Protein AF-A0A8F2J2E0-F1 (afdb_monomer_lite)

InterPro domains:
  IPR000883 Cytochrome c oxidase subunit I [PF00115] (3-152)
  IPR000883 Cytochrome c oxidase subunit I [PR01165] (8-27)
  IPR000883 Cytochrome c oxidase subunit I [PR01165] (59-80)
  IPR000883 Cytochrome c oxidase subunit I [PR01165] (105-120)
  IPR000883 Cytochrome c oxidase subunit I [PR01165] (129-150)
  IPR000883 Cytochrome c oxidase subunit I [PTHR10422] (4-152)
  IPR023615 Cytochrome c oxidase, subunit I, copper-binding site [PS00077] (61-115)
  IPR023616 Cytochrome c oxidase-like, subunit I domain [PS50855] (1-156)
  IPR036927 Cytochrome c oxidase-like, subunit I superfamily [G3DSA:1.20.210.10] (1-156)
  IPR036927 Cytochrome c oxidase-like, subunit I superfamily [SSF81442] (3-152)

Foldseek 3Di:
DVVLLQVQLVLLVVLLVVLCVVQVVLLVVLVVQVVCVVPVVDCQPPVVVPHNVVSSLVSNLLRVQLVVLSVCSSVLSVLQSVLCVVLVHHFAPSVLLSVLNVLLSVLSSVQSCVVVLPVPDDPVVNVVSVVSVVVNVVSVVVSVVSSVVSNVPRDD

Radius of gyration: 19.76 Å; chains: 1; bounding box: 44×24×61 Å

Organism: NCBI:txid5815

pLDDT: mean 94.7, std 9.92, range [45.41, 98.75]

Secondary structure (DSSP, 8-state):
-HHHHSHHHHHHHHHHHHHHHHHHHHHHHHHHHHHHHHHS---SS-GGGT--HHHHHHHHHHHHHHHHHHHHHHHHHHHHHHHHHHTTSPPTTHHHHHHHHHHHHHHHTT-GGGGGTTS---HHHHHHHHHHHHHTHHHHHHHHHHHHHHHHT---

Sequence (156 aa):
ASMRHTALLVWAVIFTAIMLIVTIPIFTGALVMLLADLEANYRFYDGALGGDAILYQHLFWFFGHPEVYILILPGFGVISQCVSSASGKPVFGGQAMILAMGCISILGTLVWVHHMMTTGLEADTRAYFSAVTIMIAIPTGTKIFNWICTVMASPR

Structure (mmCIF, N/CA/C/O backbone):
data_AF-A0A8F2J2E0-F1
#
_entry.id   AF-A0A8F2J2E0-F1
#
loop_
_atom_site.group_PDB
_atom_site.id
_atom_site.type_symbol
_atom_site.label_atom_id
_atom_site.label_alt_id
_atom_site.label_comp_id
_atom_site.label_asym_id
_atom_site.label_entity_id
_at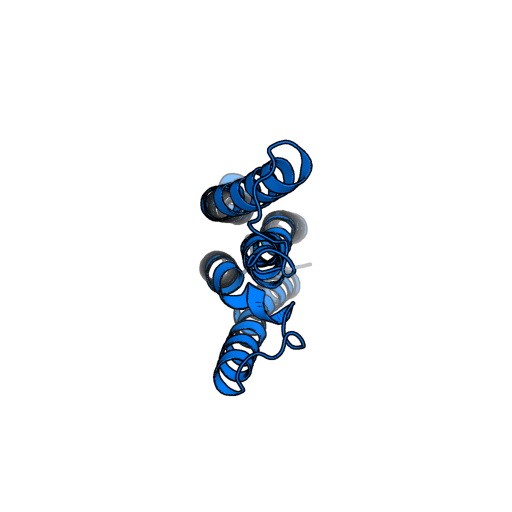om_site.label_seq_id
_atom_site.pdbx_PDB_ins_code
_atom_site.Cartn_x
_atom_site.Cartn_y
_atom_site.Cartn_z
_atom_site.occupancy
_atom_site.B_iso_or_equiv
_atom_site.auth_seq_id
_atom_site.auth_comp_id
_atom_site.auth_asym_id
_atom_site.auth_atom_id
_atom_site.pdbx_PDB_model_num
ATOM 1 N N . ALA A 1 1 ? -22.205 9.756 21.124 1.00 45.41 1 ALA A N 1
ATOM 2 C CA . ALA A 1 1 ? -21.834 8.323 21.152 1.00 45.41 1 ALA A CA 1
ATOM 3 C C . ALA A 1 1 ? -21.328 7.824 19.789 1.00 45.41 1 ALA A C 1
ATOM 5 O O . ALA A 1 1 ? -20.187 7.393 19.731 1.00 45.41 1 ALA A O 1
ATOM 6 N N . SER A 1 2 ? -22.093 7.971 18.694 1.00 49.78 2 SER A N 1
ATOM 7 C CA . SER A 1 2 ? -21.747 7.490 17.331 1.00 49.78 2 SER A CA 1
ATOM 8 C C . SER A 1 2 ? -20.325 7.842 16.832 1.00 49.78 2 SER A C 1
ATOM 10 O O . SER A 1 2 ? -19.592 6.965 16.382 1.00 49.78 2 SER A O 1
ATOM 12 N N . MET A 1 3 ? -19.873 9.086 17.024 1.00 49.59 3 MET A N 1
ATOM 13 C CA . MET A 1 3 ? -18.589 9.579 16.491 1.00 49.59 3 MET A CA 1
ATOM 14 C C . MET A 1 3 ? -17.333 8.879 17.059 1.00 49.59 3 MET A C 1
ATOM 16 O O . MET A 1 3 ? -16.286 8.878 16.420 1.00 49.59 3 MET A O 1
ATOM 20 N N . ARG A 1 4 ? -17.415 8.261 18.251 1.00 53.88 4 ARG A N 1
ATOM 21 C CA . ARG A 1 4 ?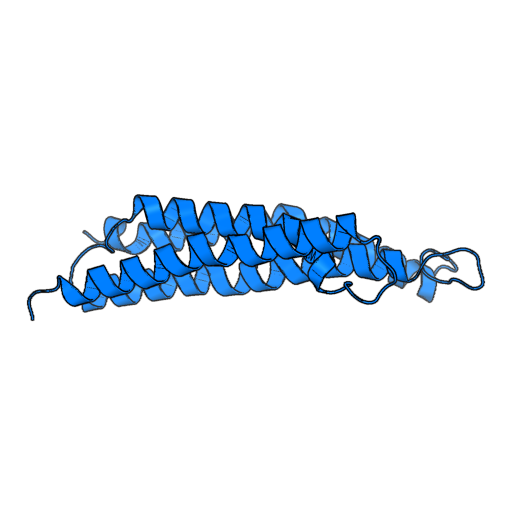 -16.282 7.519 18.843 1.00 53.88 4 ARG A CA 1
ATOM 22 C C . ARG A 1 4 ? -16.089 6.132 18.219 1.00 53.88 4 ARG A C 1
ATOM 24 O O . ARG A 1 4 ? -14.983 5.609 18.271 1.00 53.88 4 ARG A O 1
ATOM 31 N N . HIS A 1 5 ? -17.136 5.553 17.627 1.00 54.78 5 HIS A N 1
ATOM 32 C CA . HIS A 1 5 ? -17.086 4.218 17.022 1.00 54.78 5 HIS A CA 1
ATOM 33 C C . HIS A 1 5 ? -16.576 4.246 15.574 1.00 54.78 5 HIS A C 1
ATOM 35 O O . HIS A 1 5 ? -15.954 3.289 15.123 1.00 54.78 5 HIS A O 1
ATOM 41 N N . THR A 1 6 ? -16.787 5.351 14.855 1.00 66.00 6 THR A N 1
ATOM 42 C CA . THR A 1 6 ? -16.418 5.497 13.435 1.00 66.00 6 THR A CA 1
ATOM 43 C C . THR A 1 6 ? -15.016 6.068 13.207 1.00 66.00 6 THR A C 1
ATOM 45 O O . THR A 1 6 ? -14.535 6.072 12.075 1.00 66.00 6 THR A O 1
ATOM 48 N N . ALA A 1 7 ? -14.320 6.504 14.263 1.00 86.25 7 ALA A N 1
ATOM 49 C CA . ALA A 1 7 ? -13.017 7.161 14.147 1.00 86.25 7 ALA A CA 1
ATOM 50 C C . ALA A 1 7 ? -11.966 6.301 13.417 1.00 86.25 7 ALA A C 1
ATOM 52 O O . ALA A 1 7 ? -11.226 6.813 12.581 1.00 86.25 7 ALA A O 1
ATOM 53 N N . LEU A 1 8 ? -11.916 4.989 13.679 1.00 95.38 8 LEU A N 1
ATOM 54 C CA . LEU A 1 8 ? -10.923 4.104 13.055 1.00 95.38 8 LEU A CA 1
ATOM 55 C C . LEU A 1 8 ? -11.180 3.868 11.562 1.00 95.38 8 LEU A C 1
ATOM 57 O O . LEU A 1 8 ? -10.220 3.742 10.807 1.00 95.38 8 LEU A O 1
ATOM 61 N N . LEU A 1 9 ? -12.445 3.849 11.129 1.00 96.31 9 LEU A N 1
ATOM 62 C CA . LEU A 1 9 ? -12.782 3.753 9.709 1.00 96.31 9 LEU A CA 1
ATOM 63 C C . LEU A 1 9 ? -12.380 5.029 8.963 1.00 96.31 9 LEU A C 1
ATOM 65 O O . LEU A 1 9 ? -11.787 4.945 7.894 1.00 96.31 9 LEU A O 1
ATOM 69 N N . VAL A 1 10 ? -12.631 6.203 9.550 1.00 97.06 10 VAL A N 1
ATOM 70 C CA . VAL A 1 10 ? -12.215 7.482 8.955 1.00 97.06 10 VAL A CA 1
ATOM 71 C C . VAL A 1 10 ? -10.696 7.531 8.780 1.00 97.06 10 VAL A C 1
ATOM 73 O O . VAL A 1 10 ? -10.221 7.850 7.695 1.00 97.06 10 VAL A O 1
ATOM 76 N N . TRP A 1 11 ? -9.924 7.140 9.799 1.00 97.56 11 TRP A N 1
ATOM 77 C CA . TRP A 1 11 ? -8.463 7.065 9.682 1.00 97.56 11 TRP A CA 1
ATOM 78 C C . TRP A 1 11 ? -7.996 6.062 8.627 1.00 97.56 11 TRP A C 1
ATOM 80 O O . TRP A 1 11 ? -7.086 6.373 7.863 1.00 97.56 11 TRP A O 1
ATOM 90 N N . ALA A 1 12 ? -8.628 4.889 8.540 1.00 98.12 12 ALA A N 1
ATOM 91 C CA . ALA A 1 12 ? -8.329 3.922 7.488 1.00 98.12 12 ALA A CA 1
ATOM 92 C C . ALA A 1 12 ? -8.530 4.518 6.084 1.00 98.12 12 ALA A C 1
ATOM 94 O O . ALA A 1 12 ? -7.665 4.361 5.222 1.00 98.12 12 ALA A O 1
ATOM 95 N N . VAL A 1 13 ? -9.628 5.250 5.868 1.00 98.25 13 VAL A N 1
ATOM 96 C CA . VAL A 1 13 ? -9.908 5.933 4.594 1.00 98.25 13 VAL A CA 1
ATOM 97 C C . VAL A 1 13 ? -8.896 7.049 4.320 1.00 98.25 13 VAL A C 1
ATOM 99 O O . VAL A 1 13 ? -8.416 7.150 3.195 1.00 98.25 13 VAL A O 1
ATOM 102 N N . ILE A 1 14 ? -8.512 7.843 5.327 1.00 98.31 14 ILE A N 1
ATOM 103 C CA . ILE A 1 14 ? -7.482 8.889 5.181 1.00 98.31 14 ILE A CA 1
ATOM 104 C C . ILE A 1 14 ? -6.158 8.2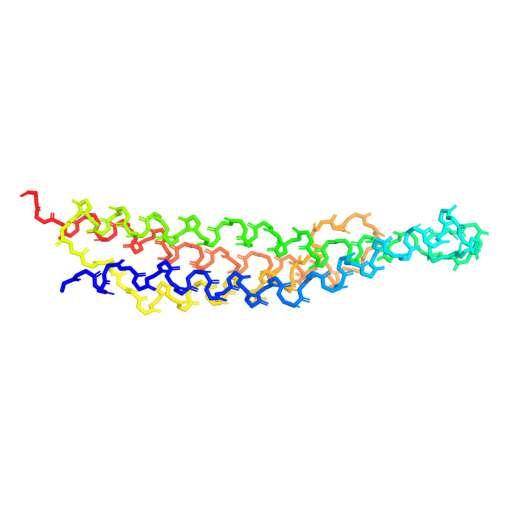81 4.709 1.00 98.31 14 ILE A C 1
ATOM 106 O O . ILE A 1 14 ? -5.576 8.757 3.736 1.00 98.31 14 ILE A O 1
ATOM 110 N N . PHE A 1 15 ? -5.694 7.209 5.354 1.00 98.50 15 PHE A N 1
ATOM 111 C CA . PHE A 1 15 ? -4.458 6.539 4.953 1.00 98.50 15 PHE A CA 1
ATOM 112 C C . PHE A 1 15 ? -4.551 5.941 3.547 1.00 98.50 15 PHE A C 1
ATOM 114 O O . PHE A 1 15 ? -3.634 6.109 2.749 1.00 98.50 15 PHE A O 1
ATOM 121 N N . THR A 1 16 ? -5.689 5.330 3.215 1.00 98.62 16 THR A N 1
ATOM 122 C CA . THR A 1 16 ? -5.966 4.806 1.870 1.00 98.62 16 THR A CA 1
ATOM 123 C C . THR A 1 16 ? -5.870 5.909 0.812 1.00 98.62 16 THR A C 1
ATOM 125 O O . THR A 1 16 ? -5.207 5.733 -0.207 1.00 98.62 16 THR A O 1
ATOM 128 N N . ALA A 1 17 ? -6.474 7.074 1.068 1.00 98.62 17 ALA A N 1
ATOM 129 C CA . ALA A 1 17 ? -6.430 8.218 0.160 1.00 98.62 17 ALA A CA 1
ATOM 130 C C . ALA A 1 17 ? -5.003 8.754 -0.030 1.00 98.62 17 ALA A C 1
ATOM 132 O O . ALA A 1 17 ? -4.604 9.043 -1.157 1.00 98.62 17 ALA A O 1
ATOM 133 N N . ILE A 1 18 ? -4.215 8.839 1.048 1.00 98.50 18 ILE A N 1
ATOM 134 C CA . ILE A 1 18 ? -2.805 9.246 0.975 1.00 98.50 18 ILE A CA 1
ATOM 135 C C . ILE A 1 18 ? -2.009 8.269 0.104 1.00 98.50 18 ILE A C 1
ATOM 137 O O . ILE A 1 18 ? -1.278 8.706 -0.782 1.00 98.50 18 ILE A O 1
ATOM 141 N N . MET A 1 19 ? -2.171 6.959 0.316 1.00 98.50 19 MET A N 1
ATOM 142 C CA . MET A 1 19 ? -1.480 5.947 -0.487 1.00 98.50 19 MET A CA 1
ATOM 143 C C . MET A 1 19 ? -1.852 6.054 -1.968 1.00 98.50 19 MET A C 1
ATOM 145 O O . MET A 1 19 ? -0.955 6.075 -2.802 1.00 98.50 19 MET A O 1
ATOM 149 N N . LEU A 1 20 ? -3.142 6.204 -2.293 1.00 98.44 20 LEU A N 1
ATOM 150 C CA . LEU A 1 20 ? -3.615 6.375 -3.672 1.00 98.44 20 LEU A CA 1
ATOM 151 C C . LEU A 1 20 ? -2.974 7.586 -4.362 1.00 98.44 20 LEU A C 1
ATOM 153 O O . LEU A 1 20 ? -2.509 7.464 -5.493 1.00 98.44 20 LEU A O 1
ATOM 157 N N . ILE A 1 21 ? -2.919 8.739 -3.683 1.00 98.38 21 ILE A N 1
ATOM 158 C CA . ILE A 1 21 ? -2.299 9.962 -4.223 1.00 98.38 21 ILE A CA 1
ATOM 159 C C . ILE A 1 21 ? -0.820 9.731 -4.545 1.00 98.38 21 ILE A C 1
ATOM 161 O O . ILE A 1 21 ? -0.329 10.224 -5.558 1.00 98.38 21 ILE A O 1
ATOM 165 N N . VAL A 1 22 ? -0.112 8.980 -3.699 1.00 97.38 22 VAL A N 1
ATOM 166 C CA . VAL A 1 22 ? 1.317 8.702 -3.884 1.00 97.38 22 VAL A CA 1
ATOM 167 C C . VAL A 1 22 ? 1.563 7.688 -5.006 1.00 97.38 22 VAL A C 1
ATOM 169 O O . VAL A 1 22 ? 2.522 7.841 -5.759 1.00 97.38 22 VAL A O 1
ATOM 172 N N . THR A 1 23 ? 0.728 6.656 -5.142 1.00 98.00 23 THR A N 1
ATOM 173 C CA . THR A 1 23 ? 1.069 5.481 -5.962 1.00 98.00 23 THR A CA 1
ATOM 174 C C . THR A 1 23 ? 0.410 5.457 -7.339 1.00 98.00 23 THR A C 1
ATOM 176 O O . THR A 1 23 ? 1.028 4.971 -8.289 1.00 98.00 23 THR A O 1
ATOM 179 N N . ILE A 1 24 ? -0.791 6.027 -7.504 1.00 98.06 24 ILE A N 1
ATOM 180 C CA . ILE A 1 24 ? -1.475 6.077 -8.810 1.00 98.06 24 ILE A CA 1
ATOM 181 C C . ILE A 1 24 ? -0.669 6.817 -9.887 1.00 98.06 24 ILE A C 1
ATOM 183 O O . ILE 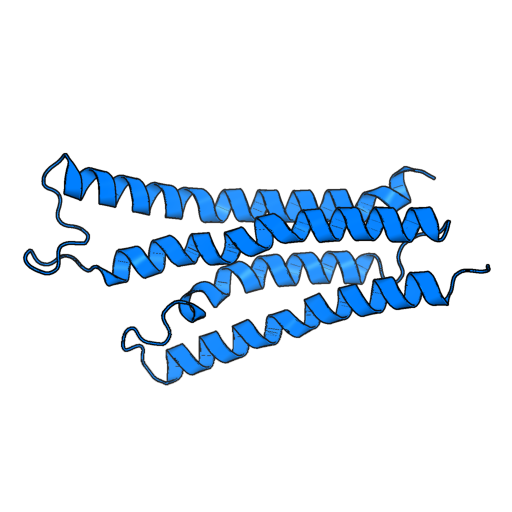A 1 24 ? -0.632 6.316 -11.014 1.00 98.06 24 ILE A O 1
ATOM 187 N N . PRO A 1 25 ? -0.007 7.962 -9.618 1.00 98.44 25 PRO A N 1
ATOM 188 C CA . PRO A 1 25 ? 0.771 8.647 -10.650 1.00 98.44 25 PRO A CA 1
ATOM 189 C C . PRO A 1 25 ? 1.891 7.774 -11.228 1.00 98.44 25 PRO A C 1
ATOM 191 O O . PRO A 1 25 ? 2.135 7.799 -12.432 1.00 98.44 25 PRO A O 1
ATOM 194 N N . ILE A 1 26 ? 2.528 6.955 -10.386 1.00 98.44 26 ILE A N 1
ATOM 195 C CA . ILE A 1 26 ? 3.619 6.059 -10.788 1.00 98.44 26 ILE A CA 1
ATOM 196 C C . ILE A 1 26 ? 3.080 4.924 -11.659 1.00 9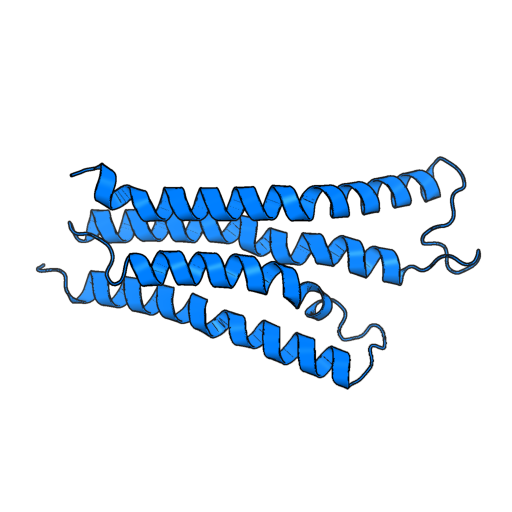8.44 26 ILE A C 1
ATOM 198 O O . ILE A 1 26 ? 3.629 4.663 -12.730 1.00 98.44 26 ILE A O 1
ATOM 202 N N . PHE A 1 27 ? 1.961 4.311 -11.261 1.00 98.38 27 PHE A N 1
ATOM 203 C CA . PHE A 1 27 ? 1.295 3.297 -12.081 1.00 98.38 27 PHE A CA 1
ATOM 204 C C . PHE A 1 27 ? 0.829 3.855 -13.425 1.00 98.38 27 PHE A C 1
ATOM 206 O O . PHE A 1 27 ? 1.050 3.249 -14.470 1.00 98.38 27 PHE A O 1
ATOM 213 N N . THR A 1 28 ? 0.237 5.049 -13.406 1.00 98.69 28 THR A N 1
ATOM 214 C CA . THR A 1 28 ? -0.209 5.743 -14.618 1.00 98.69 28 THR A CA 1
ATOM 215 C C . THR A 1 28 ? 0.970 5.988 -15.556 1.00 98.69 28 THR A C 1
ATOM 217 O O . THR A 1 28 ? 0.868 5.703 -16.744 1.00 98.69 28 THR A O 1
ATOM 220 N N . GLY A 1 29 ? 2.114 6.436 -15.029 1.00 98.62 29 GLY A N 1
ATOM 221 C CA . GLY A 1 29 ? 3.346 6.582 -15.804 1.00 98.62 29 GLY A CA 1
ATOM 222 C C . GLY A 1 29 ? 3.818 5.265 -16.425 1.00 98.62 29 GLY A C 1
ATOM 223 O O . GLY A 1 29 ? 4.151 5.244 -17.608 1.00 98.62 29 GLY A O 1
ATOM 224 N N . ALA A 1 30 ? 3.784 4.163 -15.668 1.00 98.50 30 ALA A N 1
ATOM 225 C CA . ALA A 1 30 ? 4.131 2.830 -16.169 1.00 98.50 30 ALA A CA 1
ATOM 226 C C . ALA A 1 30 ? 3.247 2.401 -17.351 1.00 98.50 30 ALA A C 1
ATOM 228 O O . ALA A 1 30 ? 3.743 1.906 -18.362 1.00 98.50 30 ALA A O 1
ATOM 229 N N . LEU A 1 31 ? 1.934 2.627 -17.247 1.00 98.44 31 LEU A N 1
ATOM 230 C CA . LEU A 1 31 ? 0.984 2.303 -18.312 1.00 98.44 31 LEU A CA 1
ATOM 231 C C . LEU A 1 31 ? 1.133 3.216 -19.531 1.00 98.44 31 LEU A C 1
ATOM 233 O O . LEU A 1 31 ? 1.043 2.735 -20.654 1.00 98.44 31 LEU A O 1
ATOM 237 N N . VAL A 1 32 ? 1.382 4.513 -19.331 1.00 98.62 32 VAL A N 1
ATOM 238 C CA . VAL A 1 32 ? 1.617 5.456 -20.434 1.00 98.62 32 VAL A CA 1
ATOM 239 C C . VAL A 1 32 ? 2.895 5.101 -21.190 1.00 98.62 32 VAL A C 1
ATOM 241 O O . VAL A 1 32 ? 2.879 5.103 -22.416 1.00 98.62 32 VAL A O 1
ATOM 244 N N . MET A 1 33 ? 3.978 4.750 -20.491 1.00 98.62 33 MET A N 1
ATOM 245 C CA . MET A 1 33 ? 5.211 4.272 -21.129 1.00 98.62 33 MET A CA 1
ATOM 246 C C . MET A 1 33 ? 4.979 2.970 -21.901 1.00 98.62 33 MET A C 1
ATOM 248 O O . MET A 1 33 ? 5.423 2.856 -23.037 1.00 98.62 33 MET A O 1
ATOM 252 N N . LEU A 1 34 ? 4.219 2.026 -21.335 1.00 98.31 34 LEU A N 1
ATOM 253 C CA . LEU A 1 34 ? 3.873 0.782 -22.027 1.00 98.31 34 LEU A CA 1
ATOM 254 C C . LEU A 1 34 ? 3.044 1.056 -23.288 1.00 98.31 34 LEU A C 1
ATOM 256 O O . LEU A 1 34 ? 3.318 0.499 -24.345 1.00 98.31 34 LEU A O 1
ATOM 260 N N . LEU A 1 35 ? 2.049 1.938 -23.194 1.00 98.56 35 LEU A N 1
ATOM 261 C CA . LEU A 1 35 ? 1.235 2.341 -24.337 1.00 98.56 35 LEU A CA 1
ATOM 262 C C . LEU A 1 35 ? 2.077 3.054 -25.404 1.00 98.56 35 LEU A C 1
ATOM 264 O O . LEU A 1 35 ? 1.860 2.845 -26.592 1.00 98.56 35 LEU A O 1
ATOM 268 N N . ALA A 1 36 ? 3.050 3.868 -24.996 1.00 98.38 36 ALA A N 1
ATOM 269 C CA . ALA A 1 36 ? 3.964 4.543 -25.909 1.00 98.38 36 ALA A CA 1
ATOM 270 C C . ALA A 1 36 ? 4.878 3.552 -26.655 1.00 98.38 36 ALA A C 1
ATOM 272 O O . ALA A 1 36 ? 5.137 3.743 -27.847 1.00 98.38 36 ALA A O 1
ATOM 273 N N . ASP A 1 37 ? 5.327 2.487 -25.986 1.00 98.06 37 ASP A N 1
ATOM 274 C CA . ASP A 1 37 ? 6.078 1.397 -26.617 1.00 98.06 37 ASP A CA 1
ATOM 275 C C . ASP A 1 37 ? 5.219 0.632 -27.638 1.00 98.06 37 ASP A C 1
ATOM 277 O O . ASP A 1 37 ? 5.702 0.287 -28.717 1.00 98.06 37 ASP A O 1
ATOM 281 N N . LEU A 1 38 ? 3.935 0.413 -27.329 1.00 97.19 38 LEU A N 1
ATOM 282 C CA . LEU A 1 38 ? 2.995 -0.301 -28.201 1.00 97.19 38 LEU A CA 1
ATOM 283 C C . LEU A 1 38 ? 2.550 0.524 -29.420 1.00 97.19 38 LEU A C 1
ATOM 285 O O . LEU A 1 38 ? 2.507 -0.002 -30.528 1.00 97.19 38 LEU A O 1
ATOM 289 N N . GLU A 1 39 ? 2.232 1.807 -29.229 1.00 97.94 39 GLU A N 1
ATOM 290 C CA . GLU A 1 39 ? 1.490 2.606 -30.221 1.00 97.94 39 GLU A CA 1
ATOM 291 C C . GLU A 1 39 ? 2.285 3.788 -30.800 1.00 97.94 39 GLU A C 1
ATOM 293 O O . GLU A 1 39 ? 1.889 4.369 -31.810 1.00 97.94 39 GLU A O 1
ATOM 298 N N . ALA A 1 40 ? 3.407 4.177 -30.184 1.00 97.38 40 ALA A N 1
ATOM 299 C CA . ALA A 1 40 ? 4.142 5.394 -30.548 1.00 97.38 40 ALA A CA 1
ATOM 300 C C . ALA A 1 40 ? 5.645 5.172 -30.803 1.00 97.38 40 ALA A C 1
ATOM 302 O O . ALA A 1 40 ? 6.407 6.136 -30.860 1.00 97.38 40 ALA A O 1
ATOM 303 N N . ASN A 1 41 ? 6.073 3.921 -31.016 1.00 95.50 41 ASN A N 1
ATOM 304 C CA . ASN A 1 41 ? 7.461 3.533 -31.314 1.00 95.50 41 ASN A CA 1
ATOM 305 C C . ASN A 1 41 ? 8.501 3.933 -30.245 1.00 95.50 41 ASN A C 1
ATOM 307 O O . ASN A 1 41 ? 9.701 3.936 -30.546 1.00 95.50 41 ASN A O 1
ATOM 311 N N . TYR A 1 42 ? 8.071 4.228 -29.013 1.00 97.38 42 TYR A N 1
ATOM 312 C CA . TYR A 1 42 ? 8.983 4.333 -27.870 1.00 97.38 42 TYR A CA 1
ATOM 313 C C . TYR A 1 42 ? 9.556 2.953 -27.516 1.00 97.38 42 TYR A C 1
ATOM 315 O O . TYR A 1 42 ? 9.129 1.941 -28.072 1.00 97.38 42 TYR A O 1
ATOM 323 N N . ARG A 1 43 ? 10.598 2.926 -26.673 1.00 96.50 43 ARG A N 1
ATOM 324 C CA . ARG A 1 43 ? 11.379 1.720 -26.337 1.00 96.50 43 ARG A CA 1
ATOM 325 C C . ARG A 1 43 ? 11.784 1.687 -24.860 1.00 96.50 43 ARG A C 1
ATOM 327 O O . ARG A 1 43 ? 12.929 1.385 -24.540 1.00 96.50 43 ARG A O 1
ATOM 334 N N . PHE A 1 44 ? 10.884 2.056 -23.953 1.00 98.19 44 PHE A N 1
ATOM 335 C CA . PHE A 1 44 ? 11.164 2.064 -22.514 1.00 98.19 44 PHE A CA 1
ATOM 336 C C . PHE A 1 44 ? 11.473 0.664 -21.969 1.00 98.19 44 PHE A C 1
ATOM 338 O O . PHE A 1 44 ? 12.371 0.520 -21.138 1.00 98.19 44 PHE A O 1
ATOM 345 N N . TYR A 1 45 ? 10.760 -0.363 -22.438 1.00 98.06 45 TYR A N 1
ATOM 346 C CA . TYR A 1 45 ? 10.808 -1.720 -21.877 1.00 98.06 45 TYR A CA 1
ATOM 347 C C . TYR A 1 45 ? 11.374 -2.779 -22.835 1.00 98.06 45 TYR A C 1
ATOM 349 O O . TYR A 1 45 ? 11.574 -3.927 -22.436 1.00 98.06 45 TYR A O 1
ATOM 357 N N . ASP A 1 46 ? 11.654 -2.414 -24.089 1.00 96.44 46 ASP A N 1
ATOM 358 C CA . ASP A 1 46 ? 12.195 -3.324 -25.103 1.00 96.44 46 ASP A CA 1
ATOM 359 C C . ASP A 1 46 ? 13.717 -3.492 -24.966 1.00 96.44 46 ASP A C 1
ATOM 361 O O . ASP A 1 46 ? 14.505 -2.677 -25.454 1.00 96.44 46 ASP A O 1
ATOM 365 N N . GLY A 1 47 ? 14.133 -4.593 -24.338 1.00 94.25 47 GLY A N 1
ATOM 366 C CA . GLY A 1 47 ? 15.546 -4.924 -24.142 1.00 94.25 47 GLY A CA 1
ATOM 367 C C . GLY A 1 47 ? 16.347 -5.109 -25.435 1.00 94.25 47 GLY A C 1
ATOM 368 O O . GLY A 1 47 ? 17.553 -4.868 -25.434 1.00 94.25 47 GLY A O 1
ATOM 369 N N . ALA A 1 48 ? 15.712 -5.479 -26.555 1.00 95.44 48 ALA A N 1
ATOM 370 C CA . ALA A 1 48 ? 16.410 -5.600 -27.838 1.00 95.44 48 ALA A CA 1
ATOM 371 C C . ALA A 1 48 ? 16.797 -4.230 -28.418 1.00 95.44 48 ALA A C 1
ATOM 373 O O . ALA A 1 48 ? 17.703 -4.141 -29.247 1.00 95.44 48 ALA A O 1
ATOM 374 N N . LEU A 1 49 ? 16.124 -3.168 -27.968 1.00 94.31 49 LEU A N 1
ATOM 375 C CA . LEU A 1 49 ? 16.311 -1.792 -28.424 1.00 94.31 49 LEU A CA 1
ATOM 376 C C . LEU A 1 49 ? 16.825 -0.864 -27.310 1.00 94.31 49 LEU A C 1
ATOM 378 O O . LEU A 1 49 ? 16.752 0.356 -27.440 1.00 94.31 49 LEU A O 1
ATOM 382 N N . GLY A 1 50 ? 17.402 -1.441 -26.249 1.00 93.88 50 GLY A N 1
ATOM 383 C CA . GLY A 1 50 ? 18.079 -0.714 -25.170 1.00 93.88 50 GLY A CA 1
ATOM 384 C C . GLY A 1 50 ? 17.186 -0.270 -24.006 1.00 93.88 50 GLY A C 1
ATOM 385 O O . GLY A 1 50 ? 17.679 0.422 -23.117 1.00 93.88 50 GLY A O 1
ATOM 386 N N . GLY A 1 51 ? 15.908 -0.655 -23.998 1.00 97.50 51 GLY A N 1
ATOM 387 C CA . GLY A 1 51 ? 15.007 -0.499 -22.855 1.00 97.50 51 GLY A CA 1
ATOM 388 C C . GLY A 1 51 ? 15.255 -1.536 -21.754 1.00 97.50 51 GLY A C 1
ATOM 389 O O . GLY A 1 51 ? 16.083 -2.436 -21.896 1.00 97.50 51 GLY A O 1
ATOM 390 N N . ASP A 1 52 ? 14.512 -1.435 -20.651 1.00 97.75 52 ASP A N 1
ATOM 391 C CA . ASP A 1 52 ? 14.627 -2.357 -19.515 1.00 97.75 52 ASP A CA 1
ATOM 392 C C . ASP A 1 52 ? 13.256 -2.880 -19.070 1.00 97.75 52 ASP A C 1
ATOM 394 O O . ASP A 1 52 ? 12.442 -2.160 -18.494 1.00 97.75 52 ASP A O 1
ATOM 398 N N . ALA A 1 53 ? 13.000 -4.171 -19.280 1.00 96.38 53 ALA A N 1
ATOM 399 C CA . ALA A 1 53 ? 11.768 -4.811 -18.824 1.00 96.38 53 ALA A CA 1
ATOM 400 C C . ALA A 1 53 ? 11.639 -4.848 -17.283 1.00 96.38 53 ALA A C 1
ATOM 402 O O . ALA A 1 53 ? 10.524 -4.921 -16.757 1.00 96.38 53 ALA A O 1
ATOM 403 N N . ILE A 1 54 ? 12.750 -4.777 -16.538 1.00 98.00 54 ILE A N 1
ATOM 404 C CA . ILE A 1 54 ? 12.754 -4.723 -15.069 1.00 98.00 54 ILE A CA 1
ATOM 405 C C . ILE A 1 54 ? 12.297 -3.348 -14.563 1.00 98.00 54 ILE A C 1
ATOM 407 O O . ILE A 1 54 ? 11.684 -3.268 -13.494 1.00 98.00 54 ILE A O 1
ATOM 411 N N . LEU A 1 55 ? 12.464 -2.279 -15.352 1.00 98.19 55 LEU A N 1
ATOM 412 C CA . LEU A 1 55 ? 11.896 -0.964 -15.042 1.00 98.19 55 LEU A CA 1
ATOM 413 C C . LEU A 1 55 ? 10.370 -1.035 -14.903 1.00 98.19 55 LEU A C 1
ATOM 415 O O . LEU A 1 55 ? 9.822 -0.497 -13.938 1.00 98.19 55 LEU A O 1
ATOM 419 N N . TYR A 1 56 ? 9.679 -1.738 -15.812 1.00 98.31 56 TYR A N 1
ATOM 420 C CA . TYR A 1 56 ? 8.231 -1.936 -15.693 1.00 98.31 56 TYR A CA 1
ATOM 421 C C . TYR A 1 56 ? 7.878 -2.654 -14.390 1.00 98.31 56 TYR A C 1
ATOM 423 O O . TYR A 1 56 ? 6.959 -2.231 -13.694 1.00 98.31 56 TYR A O 1
ATOM 431 N N . GLN A 1 57 ? 8.635 -3.690 -14.012 1.00 98.31 57 GLN A N 1
ATOM 432 C CA . GLN A 1 57 ? 8.399 -4.406 -12.756 1.00 98.31 57 GLN A CA 1
ATOM 433 C C . GLN A 1 57 ? 8.552 -3.493 -11.537 1.00 98.31 57 GLN A C 1
ATOM 435 O O . GLN A 1 57 ? 7.697 -3.524 -10.655 1.00 98.31 57 GLN A O 1
ATOM 440 N N . HIS A 1 58 ? 9.586 -2.648 -11.488 1.00 98.50 58 HIS A N 1
ATOM 441 C CA . HIS A 1 58 ? 9.745 -1.702 -10.385 1.00 98.50 58 HIS A CA 1
ATOM 442 C C . HIS A 1 58 ? 8.565 -0.733 -10.292 1.00 98.50 58 HIS A C 1
ATOM 444 O O . HIS A 1 58 ? 8.028 -0.554 -9.202 1.00 98.50 58 HIS A O 1
ATOM 450 N N . LEU A 1 59 ? 8.140 -0.138 -11.409 1.00 98.62 59 LEU A N 1
ATOM 451 C CA . LEU A 1 59 ? 7.045 0.836 -11.424 1.00 98.62 59 LEU A CA 1
ATOM 452 C C . LEU A 1 59 ? 5.691 0.189 -11.117 1.00 98.62 59 LEU A C 1
ATOM 454 O O . LEU A 1 59 ? 4.911 0.727 -10.330 1.00 98.62 59 LEU A O 1
ATOM 458 N N . PHE A 1 60 ? 5.428 -0.978 -11.708 1.00 98.69 60 PHE A N 1
ATOM 459 C CA . PHE A 1 60 ? 4.215 -1.745 -11.470 1.00 98.69 60 PHE A CA 1
ATOM 460 C C . PHE A 1 60 ? 4.125 -2.148 -10.004 1.00 98.69 60 PHE A C 1
ATOM 462 O O . PHE A 1 60 ? 3.127 -1.850 -9.359 1.00 98.69 60 PHE A O 1
ATOM 469 N N . TRP A 1 61 ? 5.169 -2.764 -9.442 1.00 98.75 61 TRP A N 1
ATOM 470 C CA . TRP A 1 61 ? 5.125 -3.230 -8.058 1.00 98.75 61 TRP A CA 1
ATOM 471 C C . TRP A 1 61 ? 5.172 -2.094 -7.042 1.00 98.75 61 TRP A C 1
ATOM 473 O O . TRP A 1 61 ? 4.557 -2.233 -5.982 1.00 98.75 61 TRP A O 1
ATOM 483 N N . PHE A 1 62 ? 5.813 -0.961 -7.359 1.00 98.50 62 PHE A N 1
ATOM 484 C CA . PHE A 1 62 ? 5.744 0.238 -6.517 1.00 98.50 62 PHE A CA 1
ATOM 485 C C . PHE A 1 62 ? 4.295 0.681 -6.291 1.00 98.50 62 PHE A C 1
ATOM 487 O O . PHE A 1 62 ? 3.972 1.188 -5.223 1.00 98.50 62 PHE A O 1
ATOM 494 N N . PHE A 1 63 ? 3.402 0.446 -7.254 1.00 98.56 63 PHE A N 1
ATOM 495 C CA . PHE A 1 63 ? 1.962 0.572 -7.049 1.00 98.56 63 PHE A CA 1
ATOM 496 C C . PHE A 1 63 ? 1.320 -0.699 -6.483 1.00 98.56 63 PHE A C 1
ATOM 498 O O . PHE A 1 63 ? 0.592 -0.624 -5.497 1.00 98.56 63 PHE A O 1
ATOM 505 N N . GLY A 1 64 ? 1.591 -1.859 -7.080 1.00 98.38 64 GLY A N 1
ATOM 506 C CA . GLY A 1 64 ? 0.870 -3.101 -6.812 1.00 98.38 64 GLY A CA 1
ATOM 507 C C . GLY A 1 64 ? 1.011 -3.587 -5.372 1.00 98.38 64 GLY A C 1
ATOM 508 O O . GLY A 1 64 ? 0.075 -4.158 -4.818 1.00 98.38 64 GLY A O 1
ATOM 509 N N . HIS A 1 65 ? 2.145 -3.326 -4.713 1.00 98.50 65 HIS A N 1
ATOM 510 C CA . HIS A 1 65 ? 2.261 -3.664 -3.299 1.00 98.50 65 HIS A CA 1
ATOM 511 C C . HIS A 1 65 ? 1.478 -2.700 -2.383 1.00 98.50 65 HIS A C 1
ATOM 513 O O . HIS A 1 65 ? 0.689 -3.160 -1.559 1.00 98.50 65 HIS A O 1
ATOM 519 N N . PRO A 1 66 ? 1.582 -1.369 -2.521 1.00 98.62 66 PRO A N 1
ATOM 520 C CA . PRO A 1 66 ? 0.638 -0.465 -1.869 1.00 98.62 66 PRO A CA 1
ATOM 521 C C . PRO A 1 66 ? -0.841 -0.733 -2.172 1.00 98.62 66 PRO A C 1
ATOM 523 O O . PRO A 1 66 ? -1.665 -0.535 -1.282 1.00 98.62 66 PRO A O 1
ATOM 526 N N . GLU A 1 67 ? -1.195 -1.195 -3.375 1.00 98.44 67 GLU A N 1
ATOM 527 C CA . GLU A 1 67 ? -2.579 -1.515 -3.753 1.00 98.44 67 GLU A CA 1
ATOM 528 C C . GLU A 1 67 ? -3.200 -2.551 -2.811 1.00 98.44 67 GLU A C 1
ATOM 530 O O . GLU A 1 67 ? -4.312 -2.350 -2.318 1.00 98.44 67 GLU A O 1
ATOM 535 N N . VAL A 1 68 ? -2.472 -3.615 -2.456 1.00 98.50 68 VAL A N 1
ATOM 536 C CA . VAL A 1 68 ? -3.012 -4.609 -1.515 1.00 98.50 68 VAL A CA 1
ATOM 537 C C . VAL A 1 68 ? -3.280 -4.011 -0.128 1.00 98.50 68 VAL A C 1
ATOM 539 O O . VAL A 1 68 ? -4.206 -4.443 0.563 1.00 98.50 68 VAL A O 1
ATOM 542 N N . TYR A 1 69 ? -2.546 -2.965 0.270 1.00 98.50 69 TYR A N 1
ATOM 543 C CA . TYR A 1 69 ? -2.822 -2.234 1.509 1.00 98.50 69 TYR A CA 1
ATOM 544 C C . TYR A 1 69 ? -3.962 -1.224 1.382 1.00 98.50 69 TYR A C 1
ATOM 546 O O . TYR A 1 69 ? -4.762 -1.098 2.309 1.00 98.50 69 TYR A O 1
ATOM 554 N N . ILE A 1 70 ? -4.082 -0.557 0.235 1.00 98.44 70 ILE A N 1
ATOM 555 C CA . ILE A 1 70 ? -5.234 0.284 -0.119 1.00 98.44 70 ILE A CA 1
ATOM 556 C C . ILE A 1 70 ? -6.532 -0.527 -0.006 1.00 98.44 70 ILE A C 1
ATOM 558 O O . ILE A 1 70 ? -7.531 -0.019 0.497 1.00 98.44 70 ILE A O 1
ATOM 562 N N . LEU A 1 71 ? -6.512 -1.803 -0.403 1.00 98.00 71 LEU A N 1
ATOM 563 C CA . LEU A 1 71 ? -7.658 -2.703 -0.274 1.00 98.00 71 LEU A CA 1
ATOM 564 C C . LEU A 1 71 ? -7.917 -3.134 1.179 1.00 98.00 71 LEU A C 1
ATOM 566 O O . LEU A 1 71 ? -9.069 -3.164 1.620 1.00 98.00 71 LEU A O 1
ATOM 570 N N . ILE A 1 72 ? -6.874 -3.467 1.950 1.00 98.38 72 ILE A N 1
ATOM 571 C CA . ILE A 1 72 ? -7.060 -4.041 3.294 1.00 98.38 72 ILE A CA 1
ATOM 572 C C . ILE A 1 72 ? -7.308 -2.999 4.394 1.00 98.38 72 ILE A C 1
ATOM 574 O O . ILE A 1 72 ? -8.002 -3.297 5.369 1.00 98.38 72 ILE A O 1
ATOM 578 N N . LEU A 1 73 ? -6.783 -1.774 4.265 1.00 98.38 73 LEU A N 1
ATOM 579 C CA . LEU A 1 73 ? -6.925 -0.724 5.281 1.00 98.38 73 LEU A CA 1
ATOM 580 C C . LEU A 1 73 ? -8.402 -0.386 5.566 1.00 98.38 73 LEU A C 1
ATOM 582 O O . LEU A 1 73 ? -8.784 -0.419 6.743 1.00 98.38 73 LEU A O 1
ATOM 586 N N . PRO A 1 74 ? -9.274 -0.147 4.564 1.00 98.06 74 PRO A N 1
ATOM 587 C CA . PRO A 1 74 ? -10.709 0.022 4.796 1.00 98.06 74 PRO A CA 1
ATOM 588 C C . PRO A 1 74 ? -11.341 -1.203 5.462 1.00 98.06 74 PRO A C 1
ATOM 590 O O . PRO A 1 74 ? -12.150 -1.048 6.379 1.00 98.06 74 PRO A O 1
ATOM 593 N N . GLY A 1 75 ? -10.916 -2.413 5.082 1.00 98.00 75 GLY A N 1
ATOM 594 C CA . GLY A 1 75 ? -11.330 -3.659 5.732 1.00 98.00 75 GLY A CA 1
ATOM 595 C C . GLY A 1 75 ? -11.028 -3.658 7.232 1.00 98.00 75 GLY A C 1
ATOM 596 O O . GLY A 1 75 ? -11.892 -3.982 8.048 1.00 98.00 75 GLY A O 1
ATOM 597 N N . PHE A 1 76 ? -9.845 -3.187 7.633 1.00 98.12 76 PHE A N 1
ATOM 598 C CA . PHE A 1 76 ? -9.510 -3.007 9.045 1.00 98.12 76 PHE A CA 1
ATOM 599 C C . PHE A 1 76 ? -10.391 -1.968 9.748 1.00 98.12 76 PHE A C 1
ATOM 601 O O . PHE A 1 76 ? -10.718 -2.136 10.928 1.00 98.12 76 PHE A O 1
ATOM 608 N N . GLY A 1 77 ? -10.765 -0.894 9.055 1.00 97.06 77 GLY A N 1
ATOM 609 C CA . GLY A 1 77 ? -11.712 0.102 9.552 1.00 97.06 77 GLY A CA 1
ATOM 610 C C . GLY A 1 77 ? -13.089 -0.504 9.832 1.00 97.06 77 GLY A C 1
ATOM 611 O O . GLY A 1 77 ? -13.620 -0.346 10.933 1.00 97.06 77 GLY A O 1
ATOM 612 N N . VAL A 1 78 ? -13.620 -1.266 8.872 1.00 97.38 78 VAL A N 1
ATOM 613 C CA . VAL A 1 78 ? -14.919 -1.951 8.975 1.00 97.38 78 VAL A CA 1
ATOM 614 C C . VAL A 1 78 ? -14.916 -2.976 10.106 1.00 97.38 78 VAL A C 1
ATOM 616 O O . VAL A 1 78 ? -15.795 -2.927 10.963 1.00 97.38 78 VAL A O 1
ATOM 619 N N . ILE A 1 79 ? -13.898 -3.843 10.187 1.00 97.50 79 ILE A N 1
ATOM 620 C CA . ILE A 1 79 ? -13.772 -4.823 11.281 1.00 97.50 79 ILE A CA 1
ATOM 621 C C . ILE A 1 79 ? -13.755 -4.112 12.636 1.00 97.50 79 ILE A C 1
ATOM 623 O O . ILE A 1 79 ? -14.448 -4.525 13.563 1.00 97.50 79 ILE A O 1
ATOM 627 N N . SER A 1 80 ? -13.013 -3.008 12.750 1.00 96.62 80 SER A N 1
ATOM 628 C CA . SER A 1 80 ? -12.955 -2.225 13.988 1.00 96.62 80 SER A CA 1
ATOM 629 C C . SER A 1 80 ? -14.329 -1.680 14.389 1.00 96.62 80 SER A C 1
ATOM 631 O O . SER A 1 80 ? -14.685 -1.735 15.567 1.00 96.62 80 SER A O 1
ATOM 633 N N . GLN A 1 81 ? -15.116 -1.199 13.423 1.00 95.00 81 GLN A N 1
ATOM 634 C CA . GLN A 1 81 ? -16.481 -0.739 13.665 1.00 95.00 81 GLN A CA 1
ATOM 635 C C . GLN A 1 81 ? -17.392 -1.895 14.095 1.00 95.00 81 GLN A C 1
ATOM 637 O O . GLN A 1 81 ? -18.070 -1.773 15.110 1.00 95.00 81 GLN A O 1
ATOM 642 N N . CYS A 1 82 ? -17.357 -3.034 13.398 1.00 95.12 82 CYS A N 1
ATOM 643 C CA . CYS A 1 82 ? -18.143 -4.218 13.750 1.00 95.12 82 CYS A CA 1
ATOM 644 C C . CYS A 1 82 ? -17.820 -4.728 15.160 1.00 95.12 82 CYS A C 1
ATOM 646 O O . CYS A 1 82 ? -18.733 -4.929 15.958 1.00 95.12 82 CYS A O 1
ATOM 648 N N . VAL A 1 83 ? -16.534 -4.884 15.495 1.00 94.62 83 VAL A N 1
ATOM 649 C CA . VAL A 1 83 ? -16.082 -5.330 16.824 1.00 94.62 83 VAL A CA 1
ATOM 650 C C . VAL A 1 83 ? -16.542 -4.357 17.908 1.00 94.62 83 VAL A C 1
ATOM 652 O O . VAL A 1 83 ? -17.028 -4.782 18.957 1.00 94.62 83 VAL A O 1
ATOM 655 N N . SER A 1 84 ? -16.426 -3.053 17.650 1.00 93.00 84 SER A N 1
ATOM 656 C CA . SER A 1 84 ? -16.856 -2.016 18.585 1.00 93.00 84 SER A CA 1
ATOM 657 C C . SER A 1 84 ? -18.370 -2.021 18.805 1.00 93.00 84 SER A C 1
ATOM 659 O O . SER A 1 84 ? -18.822 -1.952 19.948 1.00 93.00 84 SER A O 1
ATOM 661 N N . SER A 1 85 ? -19.149 -2.139 17.727 1.00 92.19 85 SER A N 1
ATOM 662 C CA . SER A 1 85 ? -20.609 -2.217 17.781 1.00 92.19 85 SER A CA 1
ATOM 663 C C . SER A 1 85 ? -21.085 -3.478 18.498 1.00 92.19 85 SER A C 1
ATOM 665 O O . SER A 1 85 ? -21.910 -3.375 19.400 1.00 92.19 85 SER A O 1
ATOM 667 N N . ALA A 1 86 ? -20.531 -4.646 18.162 1.00 92.19 86 ALA A N 1
ATOM 668 C CA . ALA A 1 86 ? -20.890 -5.918 18.789 1.00 92.19 86 ALA A CA 1
ATOM 669 C C . ALA A 1 86 ? -20.521 -5.973 20.281 1.00 92.19 86 ALA A C 1
ATOM 671 O O . ALA A 1 86 ? -21.216 -6.603 21.066 1.00 92.19 86 ALA A O 1
ATOM 672 N N . SER A 1 87 ? -19.445 -5.289 20.678 1.00 91.50 87 SER A N 1
ATOM 673 C CA . SER A 1 87 ? -18.989 -5.223 22.073 1.00 91.50 87 SER A CA 1
ATOM 674 C C . SER A 1 87 ? -19.642 -4.100 22.890 1.00 91.50 87 SER A C 1
ATOM 676 O O . SER A 1 87 ? -19.361 -3.980 24.081 1.00 91.50 87 SER A O 1
ATOM 678 N N . GLY A 1 88 ? -20.431 -3.215 22.265 1.00 90.31 88 GLY A N 1
ATOM 679 C CA . GLY A 1 88 ? -21.045 -2.059 22.930 1.00 90.31 88 GLY A CA 1
ATOM 680 C C . GLY A 1 88 ? -20.055 -1.010 23.461 1.00 90.31 88 GLY A C 1
ATOM 681 O O . GLY A 1 88 ? -20.421 -0.185 24.297 1.00 90.31 88 GLY A O 1
ATOM 682 N N . LYS A 1 89 ? -18.793 -1.021 23.007 1.00 88.69 89 LYS A N 1
ATOM 683 C CA . LYS A 1 89 ? -17.721 -0.150 23.524 1.00 88.69 89 LYS A CA 1
ATOM 684 C C . LYS A 1 89 ? -16.643 0.140 22.473 1.00 88.69 89 LYS A C 1
ATOM 686 O O . LYS A 1 89 ? -16.535 -0.600 21.495 1.00 88.69 89 LYS A O 1
ATOM 691 N N . PRO A 1 90 ? -15.827 1.195 22.641 1.00 92.12 90 PRO A N 1
ATOM 692 C CA . PRO A 1 90 ? -14.728 1.498 21.724 1.00 92.12 90 PRO A CA 1
ATOM 693 C C . PRO A 1 90 ? -13.694 0.368 21.634 1.00 92.12 90 PRO A C 1
ATOM 695 O O . PRO A 1 90 ? -13.484 -0.367 22.600 1.00 92.12 90 PRO A O 1
ATOM 698 N N . VAL A 1 91 ? -13.011 0.271 20.491 1.00 94.00 91 VAL A N 1
ATOM 699 C CA . VAL A 1 91 ? -11.880 -0.654 20.313 1.00 94.00 91 VAL A CA 1
ATOM 700 C C . VAL A 1 91 ? -10.746 -0.293 21.274 1.00 94.00 91 VAL A C 1
ATOM 702 O O . VAL A 1 91 ? -10.361 0.874 21.396 1.00 94.00 91 VAL A O 1
ATOM 705 N N . PHE A 1 92 ? -10.201 -1.306 21.944 1.00 94.38 92 PHE A N 1
ATOM 706 C CA . PHE A 1 92 ? -9.041 -1.180 22.816 1.00 94.38 92 PHE A CA 1
ATOM 707 C C . PHE A 1 92 ? -7.836 -0.625 22.045 1.00 94.38 92 PHE A C 1
ATOM 709 O O . PHE A 1 92 ? -7.588 -0.996 20.900 1.00 94.38 92 PHE A O 1
ATOM 716 N N . GLY A 1 93 ? -7.080 0.284 22.665 1.00 94.06 93 GLY A N 1
ATOM 717 C CA . GLY A 1 93 ? -5.874 0.834 22.046 1.00 94.06 93 GLY A CA 1
ATOM 718 C C . GLY A 1 93 ? -6.138 1.649 20.775 1.00 94.06 93 GLY A C 1
ATOM 719 O O . GLY A 1 93 ? -5.333 1.600 19.852 1.00 94.06 93 GLY A O 1
ATOM 720 N N . GLY A 1 94 ? -7.238 2.409 20.698 1.00 93.38 94 GLY A N 1
ATOM 721 C CA . GLY A 1 94 ? -7.607 3.188 19.504 1.00 93.38 94 GLY A CA 1
ATOM 722 C C . GLY A 1 94 ? -6.472 4.037 18.904 1.00 93.38 94 GLY A C 1
ATOM 723 O O . GLY A 1 94 ? -6.288 4.033 17.691 1.00 93.38 94 GLY A O 1
ATOM 724 N N . GLN A 1 95 ? -5.640 4.687 19.726 1.00 94.38 95 GLN A N 1
ATOM 725 C CA . GLN A 1 95 ? -4.476 5.429 19.222 1.00 94.38 95 GLN A CA 1
ATOM 726 C C . GLN A 1 95 ? -3.409 4.506 18.609 1.00 94.38 95 GLN A C 1
ATOM 728 O O . GLN A 1 95 ? -2.870 4.806 17.546 1.00 94.38 95 GLN A O 1
ATOM 733 N N . ALA A 1 96 ? -3.144 3.356 19.236 1.00 96.38 96 ALA A N 1
ATOM 734 C CA . ALA A 1 96 ? -2.239 2.342 18.699 1.00 96.38 96 ALA A CA 1
ATOM 735 C C . ALA A 1 96 ? -2.781 1.732 17.394 1.00 96.38 96 ALA A C 1
ATOM 737 O O . ALA A 1 96 ? -2.005 1.440 16.493 1.00 96.38 96 ALA A O 1
ATOM 738 N N . MET A 1 97 ? -4.105 1.602 17.246 1.00 97.69 97 MET A N 1
ATOM 739 C CA . MET A 1 97 ? -4.745 1.177 15.995 1.00 97.69 97 MET A CA 1
ATOM 740 C C . MET A 1 97 ? -4.503 2.168 14.853 1.00 97.69 97 MET A C 1
ATOM 742 O O . MET A 1 97 ? -4.243 1.738 13.730 1.00 97.69 97 MET A O 1
ATOM 746 N N . ILE A 1 98 ? -4.599 3.473 15.131 1.00 97.38 98 ILE A N 1
ATOM 747 C CA . ILE A 1 98 ? -4.327 4.538 14.153 1.00 97.38 98 ILE A CA 1
ATOM 748 C C . ILE A 1 98 ? -2.848 4.520 13.769 1.00 97.38 98 ILE A C 1
ATOM 750 O O . ILE A 1 98 ? -2.535 4.478 12.582 1.00 97.38 98 ILE A O 1
ATOM 754 N N . LEU A 1 99 ? -1.950 4.470 14.760 1.00 97.62 99 LEU A N 1
ATOM 755 C CA . LEU A 1 99 ? -0.510 4.398 14.521 1.00 97.62 99 LEU A CA 1
ATOM 756 C C . LEU A 1 99 ? -0.141 3.157 13.701 1.00 97.62 99 LEU A C 1
ATOM 758 O O . LEU A 1 99 ? 0.596 3.271 12.732 1.00 97.62 99 LEU A O 1
ATOM 762 N N . ALA A 1 100 ? -0.712 1.995 14.025 1.00 98.25 100 ALA A N 1
ATOM 763 C CA . ALA A 1 100 ? -0.487 0.767 13.275 1.00 98.25 100 ALA A CA 1
ATOM 764 C C . ALA A 1 100 ? -0.917 0.891 11.804 1.00 98.25 100 ALA A C 1
ATOM 766 O O . ALA A 1 100 ? -0.185 0.455 10.922 1.00 98.25 100 ALA A O 1
ATOM 767 N N . MET A 1 101 ? -2.067 1.513 11.517 1.00 98.56 101 MET A N 1
ATOM 768 C CA . MET A 1 101 ? -2.498 1.758 10.132 1.00 98.56 101 MET A CA 1
ATOM 769 C C . MET A 1 101 ? -1.564 2.732 9.406 1.00 98.56 101 MET A C 1
ATOM 771 O O . MET A 1 101 ? -1.208 2.481 8.256 1.00 98.56 101 MET A O 1
ATOM 775 N N . GLY A 1 102 ? -1.098 3.786 10.081 1.00 98.31 102 GLY A N 1
ATOM 776 C CA . GLY A 1 102 ? -0.091 4.696 9.532 1.00 98.31 102 GLY A CA 1
ATOM 777 C C . GLY A 1 102 ? 1.235 3.992 9.227 1.00 98.31 102 GLY A C 1
ATOM 778 O O . GLY A 1 102 ? 1.769 4.139 8.132 1.00 98.31 102 GLY A O 1
ATOM 779 N N . CYS A 1 103 ? 1.727 3.155 10.147 1.00 98.31 103 CYS A N 1
ATOM 780 C CA . CYS A 1 103 ? 2.931 2.347 9.942 1.00 98.31 103 CYS A CA 1
ATOM 781 C C . CYS A 1 103 ? 2.782 1.384 8.760 1.00 98.31 103 CYS A C 1
ATOM 783 O O . CYS A 1 103 ? 3.688 1.314 7.939 1.00 98.31 103 CYS A O 1
ATOM 785 N N . ILE A 1 104 ? 1.649 0.680 8.641 1.00 98.62 104 ILE A N 1
ATOM 786 C CA . ILE A 1 104 ? 1.366 -0.192 7.487 1.00 98.62 104 ILE A CA 1
ATOM 787 C C . ILE A 1 104 ? 1.383 0.616 6.188 1.00 98.62 104 ILE A C 1
ATOM 789 O O . ILE A 1 104 ? 1.948 0.161 5.203 1.00 98.62 104 ILE A O 1
ATOM 793 N N . SER A 1 105 ? 0.819 1.824 6.194 1.00 98.31 105 SER A N 1
ATOM 794 C CA . SER A 1 105 ? 0.756 2.671 4.997 1.00 98.31 105 SER A CA 1
ATOM 795 C C . SER A 1 105 ? 2.144 3.107 4.531 1.00 98.31 105 SER A C 1
ATOM 797 O O . SER A 1 105 ? 2.462 3.001 3.351 1.00 98.31 105 SER A O 1
ATOM 799 N N . ILE A 1 106 ? 2.995 3.549 5.463 1.00 98.25 106 ILE A N 1
ATOM 800 C CA . ILE A 1 106 ? 4.371 3.961 5.159 1.00 98.25 106 ILE A CA 1
ATOM 801 C C . ILE A 1 106 ? 5.201 2.750 4.732 1.00 98.25 106 ILE A C 1
ATOM 803 O O . ILE A 1 106 ? 5.758 2.747 3.638 1.00 98.25 106 ILE A O 1
ATOM 807 N N . LEU A 1 107 ? 5.256 1.699 5.556 1.00 98.00 107 LEU A N 1
ATOM 808 C CA . LEU A 1 107 ? 6.054 0.509 5.253 1.00 98.00 107 LEU A CA 1
ATOM 80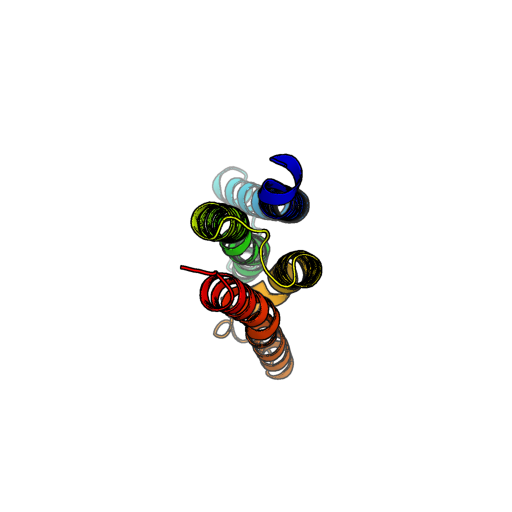9 C C . LEU A 1 107 ? 5.579 -0.182 3.971 1.00 98.00 107 LEU A C 1
ATOM 811 O O . LEU A 1 107 ? 6.406 -0.642 3.194 1.00 98.00 107 LEU A O 1
ATOM 815 N N . GLY A 1 108 ? 4.275 -0.186 3.695 1.00 97.25 108 GLY A N 1
ATOM 816 C CA . GLY A 1 108 ? 3.713 -0.742 2.469 1.00 97.25 108 GLY A CA 1
ATOM 817 C C . GLY A 1 108 ? 4.208 -0.055 1.195 1.00 97.25 108 GLY A C 1
ATOM 818 O O . GLY A 1 108 ? 4.351 -0.708 0.168 1.00 97.25 108 GLY A O 1
ATOM 819 N N . THR A 1 109 ? 4.565 1.230 1.257 1.00 96.75 109 THR A N 1
ATOM 820 C CA . THR A 1 109 ? 5.214 1.933 0.130 1.00 96.75 109 THR A CA 1
ATOM 821 C C . THR A 1 109 ? 6.711 1.650 -0.007 1.00 96.75 109 THR A C 1
ATOM 823 O O . THR A 1 109 ? 7.307 2.017 -1.013 1.00 96.75 109 THR A O 1
ATOM 826 N N . LEU A 1 110 ? 7.328 0.965 0.961 1.00 97.75 110 LEU A N 1
ATOM 827 C CA . LEU A 1 110 ? 8.776 0.736 1.020 1.00 97.75 110 LEU A CA 1
ATOM 828 C C . LEU A 1 110 ? 9.192 -0.713 0.744 1.00 97.75 110 LEU A C 1
ATOM 830 O O . LEU A 1 110 ? 10.368 -1.032 0.880 1.00 97.75 110 LEU A O 1
ATOM 834 N N . VAL A 1 111 ? 8.261 -1.607 0.392 1.00 98.50 111 VAL A N 1
ATOM 835 C CA . VAL A 1 111 ? 8.542 -3.058 0.350 1.00 98.50 111 VAL A CA 1
ATOM 836 C C . VAL A 1 111 ? 8.321 -3.733 -1.004 1.00 98.50 111 VAL A C 1
ATOM 838 O O . VAL A 1 111 ? 8.515 -4.940 -1.116 1.00 98.50 111 VAL A O 1
ATOM 841 N N . TRP A 1 112 ? 7.950 -2.986 -2.045 1.00 98.62 112 TRP A N 1
ATOM 842 C CA . TRP A 1 112 ? 7.481 -3.555 -3.316 1.00 98.62 112 TRP A CA 1
ATOM 843 C C . TRP A 1 112 ? 8.429 -4.563 -3.977 1.00 98.62 112 TRP A C 1
ATOM 845 O O . TRP A 1 112 ? 7.983 -5.497 -4.642 1.00 98.62 112 TRP A O 1
ATOM 855 N N . VAL A 1 113 ? 9.736 -4.403 -3.768 1.00 98.44 113 VAL A N 1
ATOM 856 C CA . VAL A 1 113 ? 10.774 -5.238 -4.381 1.00 98.44 113 VAL A CA 1
ATOM 857 C C . VAL A 1 113 ? 10.712 -6.697 -3.912 1.00 98.44 113 VAL A C 1
ATOM 859 O O . VAL A 1 113 ? 11.284 -7.560 -4.574 1.00 98.44 113 VAL A O 1
ATOM 862 N N . HIS A 1 114 ? 9.963 -7.049 -2.858 1.00 98.44 114 HIS A N 1
ATOM 863 C CA . HIS A 1 114 ? 9.773 -8.470 -2.536 1.00 98.44 114 HIS A CA 1
ATOM 864 C C . HIS A 1 114 ? 9.039 -9.275 -3.614 1.00 98.44 114 HIS A C 1
ATOM 866 O O . HIS A 1 114 ? 9.148 -10.498 -3.629 1.00 98.44 114 HIS A O 1
ATOM 872 N N . HIS A 1 115 ? 8.344 -8.618 -4.546 1.00 98.56 115 HIS A N 1
ATOM 873 C CA . HIS A 1 115 ? 7.771 -9.278 -5.724 1.00 98.56 115 HIS A CA 1
ATOM 874 C C . HIS A 1 115 ? 8.812 -9.576 -6.810 1.00 98.56 115 HIS A C 1
ATOM 876 O O . HIS A 1 115 ? 8.525 -10.271 -7.778 1.00 98.56 115 HIS A O 1
ATOM 882 N N . MET A 1 116 ? 10.031 -9.063 -6.646 1.00 98.19 116 MET A N 1
ATOM 883 C CA . MET A 1 116 ? 11.115 -9.083 -7.628 1.00 98.19 116 MET A CA 1
ATOM 884 C C . MET A 1 116 ? 12.351 -9.837 -7.108 1.00 98.19 116 MET A C 1
ATOM 886 O O . MET A 1 116 ? 13.450 -9.677 -7.623 1.00 98.19 116 MET A O 1
ATOM 890 N N . MET A 1 117 ? 12.216 -10.683 -6.081 1.00 97.56 117 MET A N 1
ATOM 891 C CA . MET A 1 117 ? 13.368 -11.313 -5.407 1.00 97.56 117 MET A CA 1
ATOM 892 C C . MET A 1 117 ? 14.208 -12.245 -6.298 1.00 97.56 117 MET A C 1
ATOM 894 O O . MET A 1 117 ? 15.330 -12.603 -5.931 1.00 97.56 117 MET A O 1
ATOM 898 N N . THR A 1 118 ? 13.683 -12.636 -7.460 1.00 97.06 118 THR A N 1
ATOM 899 C CA . THR A 1 118 ? 14.333 -13.520 -8.435 1.00 97.06 118 THR A CA 1
ATOM 900 C C . THR A 1 118 ? 14.850 -12.792 -9.679 1.00 97.06 118 THR A C 1
ATOM 902 O O . THR A 1 118 ? 15.385 -13.449 -10.566 1.00 97.06 118 THR A O 1
ATOM 905 N N . THR A 1 119 ? 14.760 -11.457 -9.754 1.00 96.75 119 THR A N 1
ATOM 906 C CA . THR A 1 119 ? 15.209 -10.679 -10.930 1.00 96.75 119 THR A CA 1
ATOM 907 C C . THR A 1 119 ? 16.722 -10.438 -10.985 1.00 96.75 119 THR A C 1
ATOM 909 O O . THR A 1 119 ? 17.195 -9.734 -11.870 1.00 96.75 119 THR A O 1
ATOM 912 N N . GLY A 1 120 ? 17.498 -11.023 -10.064 1.00 96.12 120 GLY A N 1
ATOM 913 C CA . GLY A 1 120 ? 18.957 -10.858 -10.008 1.00 96.12 120 GLY A CA 1
ATOM 914 C C . GLY A 1 120 ? 19.442 -9.717 -9.108 1.00 96.12 120 GLY A C 1
ATOM 915 O O . GLY A 1 120 ? 20.571 -9.265 -9.259 1.00 96.12 120 GLY A O 1
ATOM 916 N N . LEU A 1 121 ? 18.611 -9.259 -8.167 1.00 97.06 121 LEU A N 1
ATOM 917 C CA . LEU A 1 121 ? 18.966 -8.222 -7.192 1.00 97.06 121 LEU A CA 1
ATOM 918 C C . LEU A 1 121 ? 20.150 -8.620 -6.297 1.00 97.06 121 LEU A C 1
ATOM 920 O O . LEU A 1 121 ? 20.282 -9.778 -5.880 1.00 97.06 121 LEU A O 1
ATOM 924 N N . GLU A 1 122 ? 20.950 -7.622 -5.920 1.00 97.56 122 GLU A N 1
ATOM 925 C CA . GLU A 1 122 ? 22.061 -7.770 -4.978 1.00 97.56 122 GLU A CA 1
ATOM 926 C C . GLU A 1 122 ? 21.601 -8.359 -3.632 1.00 97.56 122 GLU A C 1
ATOM 928 O O . GLU A 1 122 ? 20.446 -8.221 -3.210 1.00 97.56 122 GLU A O 1
ATOM 933 N N . ALA A 1 123 ? 22.515 -9.045 -2.938 1.00 97.94 123 ALA A N 1
ATOM 934 C CA . ALA A 1 123 ? 22.211 -9.689 -1.660 1.00 97.94 123 ALA A CA 1
ATOM 935 C C . ALA A 1 123 ? 21.709 -8.685 -0.608 1.00 97.94 123 ALA A C 1
ATOM 937 O O . ALA A 1 123 ? 20.705 -8.957 0.053 1.00 97.94 123 ALA A O 1
ATOM 938 N N . ASP A 1 124 ? 22.339 -7.514 -0.521 1.00 98.19 124 ASP A N 1
ATOM 939 C CA . ASP A 1 124 ? 21.993 -6.480 0.457 1.00 98.19 124 ASP A CA 1
ATOM 940 C C . ASP A 1 124 ? 20.623 -5.856 0.170 1.00 98.19 124 ASP A C 1
ATOM 942 O O . ASP A 1 124 ? 19.824 -5.661 1.089 1.00 98.19 124 ASP A O 1
ATOM 946 N N . THR A 1 125 ? 20.285 -5.634 -1.107 1.00 97.50 125 THR A N 1
ATOM 947 C CA . THR A 1 125 ? 18.947 -5.179 -1.512 1.00 97.50 125 THR A CA 1
ATOM 948 C C . THR A 1 125 ? 17.881 -6.183 -1.083 1.00 97.50 125 THR A C 1
ATOM 950 O O . THR A 1 125 ? 16.894 -5.812 -0.444 1.00 97.50 125 THR A O 1
ATOM 953 N N . ARG A 1 126 ? 18.085 -7.477 -1.365 1.00 98.12 126 ARG A N 1
ATOM 954 C CA . ARG A 1 126 ? 17.138 -8.524 -0.951 1.00 98.12 126 ARG A CA 1
ATOM 955 C C . ARG A 1 126 ? 17.022 -8.617 0.568 1.00 98.12 126 ARG A C 1
ATOM 957 O O . ARG A 1 126 ? 15.911 -8.780 1.074 1.00 98.12 126 ARG A O 1
ATOM 964 N N . ALA A 1 127 ? 18.130 -8.485 1.297 1.00 98.25 127 ALA A N 1
ATOM 965 C CA . ALA A 1 127 ? 18.133 -8.496 2.757 1.00 98.25 127 ALA A CA 1
ATOM 966 C C . ALA A 1 127 ? 17.327 -7.321 3.338 1.00 98.25 127 ALA A C 1
ATOM 968 O O . ALA A 1 127 ? 16.464 -7.543 4.190 1.00 98.25 127 ALA A O 1
ATOM 969 N N . TYR A 1 128 ? 17.536 -6.101 2.827 1.00 98.12 128 TYR A N 1
ATOM 970 C CA . TYR A 1 128 ? 16.770 -4.915 3.217 1.00 98.12 128 TYR A CA 1
ATOM 971 C C . TYR A 1 128 ? 15.267 -5.124 3.002 1.00 98.12 128 TYR A C 1
ATOM 973 O O . TYR A 1 128 ? 14.483 -5.047 3.950 1.00 98.12 128 TYR A O 1
ATOM 981 N N . PHE A 1 129 ? 14.859 -5.458 1.775 1.00 98.38 129 PHE A N 1
ATOM 982 C CA . PHE A 1 129 ? 13.442 -5.601 1.446 1.00 98.38 129 PHE A CA 1
ATOM 983 C C . PHE A 1 129 ? 12.779 -6.762 2.193 1.00 98.38 129 PHE A C 1
ATOM 985 O O . PHE A 1 129 ? 11.614 -6.652 2.578 1.00 98.38 129 PHE A O 1
ATOM 992 N N . SER A 1 130 ? 13.515 -7.838 2.482 1.00 98.31 130 SER A N 1
ATOM 993 C CA . SER A 1 130 ? 13.023 -8.933 3.326 1.00 98.31 130 SER A CA 1
ATOM 994 C C . SER A 1 130 ? 12.762 -8.462 4.759 1.00 98.31 130 SER A C 1
ATOM 996 O O . SER A 1 130 ? 11.675 -8.685 5.294 1.00 98.31 130 SER A O 1
ATOM 998 N N . ALA A 1 131 ? 13.724 -7.765 5.371 1.00 98.25 131 ALA A N 1
ATOM 999 C CA . ALA A 1 131 ? 13.607 -7.282 6.744 1.00 98.25 131 ALA A CA 1
ATOM 1000 C C . ALA A 1 131 ? 12.454 -6.280 6.913 1.00 98.25 131 ALA A C 1
ATOM 1002 O O . ALA A 1 131 ? 11.646 -6.413 7.835 1.00 98.25 131 ALA A O 1
ATOM 1003 N N . VAL A 1 132 ? 12.333 -5.309 6.001 1.00 98.00 132 VAL A N 1
ATOM 1004 C CA . VAL A 1 132 ? 11.260 -4.302 6.051 1.00 98.00 132 VAL A CA 1
ATOM 1005 C C . VAL A 1 132 ? 9.890 -4.946 5.804 1.00 98.00 132 VAL A C 1
ATOM 1007 O O . VAL A 1 132 ? 8.933 -4.611 6.499 1.00 98.00 132 VAL A O 1
ATOM 1010 N N . THR A 1 133 ? 9.791 -5.932 4.902 1.00 98.44 133 THR A N 1
ATOM 1011 C CA . THR A 1 133 ? 8.537 -6.681 4.680 1.00 98.44 133 THR A CA 1
ATOM 1012 C C . THR A 1 133 ? 8.091 -7.410 5.947 1.00 98.44 133 THR A C 1
ATOM 1014 O O . THR A 1 133 ? 6.929 -7.311 6.342 1.00 98.44 133 THR A O 1
ATOM 1017 N N . ILE A 1 134 ? 9.011 -8.096 6.634 1.00 98.38 134 ILE A N 1
ATOM 1018 C CA . ILE A 1 134 ? 8.704 -8.801 7.888 1.00 98.38 134 ILE A CA 1
ATOM 1019 C C . ILE A 1 134 ? 8.255 -7.817 8.977 1.00 98.38 134 ILE A C 1
ATOM 1021 O O . ILE A 1 134 ? 7.345 -8.126 9.747 1.00 98.38 134 ILE A O 1
ATOM 1025 N N . MET A 1 135 ? 8.826 -6.608 9.021 1.00 98.06 135 MET A N 1
ATOM 1026 C CA . MET A 1 135 ? 8.460 -5.580 10.002 1.00 98.06 135 MET A CA 1
ATOM 1027 C C . MET A 1 135 ? 6.968 -5.208 9.960 1.00 98.06 135 MET A C 1
ATOM 1029 O O . MET A 1 135 ? 6.401 -4.864 10.998 1.00 98.06 135 MET A O 1
ATOM 1033 N N . ILE A 1 136 ? 6.296 -5.349 8.810 1.00 98.31 136 ILE A N 1
ATOM 1034 C CA . ILE A 1 136 ? 4.852 -5.079 8.668 1.00 98.31 136 ILE A CA 1
ATOM 1035 C C . ILE A 1 136 ? 3.992 -6.023 9.533 1.00 98.31 136 ILE A C 1
ATOM 1037 O O . ILE A 1 136 ? 2.865 -5.679 9.920 1.00 98.31 136 ILE A O 1
ATOM 1041 N N . ALA A 1 137 ? 4.523 -7.182 9.932 1.00 98.19 137 ALA A N 1
ATOM 1042 C CA . ALA A 1 137 ? 3.843 -8.086 10.853 1.00 98.19 137 ALA A CA 1
ATOM 1043 C C . ALA A 1 137 ? 3.570 -7.440 12.227 1.00 98.19 137 ALA A C 1
ATOM 1045 O O . ALA A 1 137 ? 2.556 -7.748 12.849 1.00 98.19 137 ALA A O 1
ATOM 1046 N N . ILE A 1 138 ? 4.411 -6.504 12.686 1.00 98.38 138 ILE A N 1
ATOM 1047 C CA . ILE A 1 138 ? 4.286 -5.853 14.003 1.00 98.38 138 ILE A CA 1
ATOM 1048 C C . ILE A 1 138 ? 3.020 -4.977 14.107 1.00 98.38 138 ILE A C 1
ATOM 1050 O O . ILE A 1 138 ? 2.192 -5.225 14.996 1.00 98.38 138 ILE A O 1
ATOM 1054 N N . PRO A 1 139 ? 2.797 -3.972 13.231 1.00 98.38 139 PRO A N 1
ATOM 1055 C CA . PRO A 1 139 ? 1.570 -3.183 13.280 1.00 98.38 139 PRO A CA 1
ATOM 1056 C C . PRO A 1 139 ? 0.334 -4.023 12.935 1.00 98.38 139 PRO A C 1
ATOM 1058 O O . PRO A 1 139 ? -0.724 -3.813 13.526 1.00 98.38 139 PRO A O 1
ATOM 1061 N N . THR A 1 140 ? 0.457 -5.022 12.056 1.00 97.94 140 THR A N 1
ATOM 1062 C CA . THR A 1 140 ? -0.649 -5.948 11.763 1.00 97.94 140 THR A CA 1
ATOM 1063 C C . THR A 1 140 ? -1.057 -6.729 13.014 1.00 97.94 140 THR A C 1
ATOM 1065 O O . THR A 1 140 ? -2.228 -6.714 13.397 1.00 97.94 140 THR A O 1
ATOM 1068 N N . GLY A 1 141 ? -0.091 -7.328 13.716 1.00 98.12 141 GLY A N 1
ATOM 1069 C CA . GLY A 1 141 ? -0.310 -8.048 14.970 1.00 98.12 141 GLY A CA 1
ATOM 1070 C C . GLY A 1 141 ? -0.940 -7.165 16.042 1.00 98.12 141 GLY A C 1
ATOM 1071 O O . GLY A 1 141 ? -1.935 -7.558 16.648 1.00 98.12 141 GLY A O 1
ATOM 1072 N N . THR A 1 142 ? -0.443 -5.933 16.207 1.00 97.69 142 THR A N 1
ATOM 1073 C CA . THR A 1 142 ? -1.020 -4.937 17.132 1.00 97.69 142 THR A CA 1
ATOM 1074 C C . THR A 1 142 ? -2.526 -4.779 16.927 1.00 97.69 142 THR A C 1
ATOM 1076 O O . THR A 1 142 ? -3.288 -4.732 17.893 1.00 97.69 142 THR A O 1
ATOM 1079 N N . LYS A 1 143 ? -2.983 -4.742 15.669 1.00 97.62 143 LYS A N 1
ATOM 1080 C CA . LYS A 1 143 ? -4.409 -4.598 15.363 1.00 97.62 143 LYS A CA 1
ATOM 1081 C C . LYS A 1 143 ? -5.221 -5.828 15.750 1.00 97.62 143 LYS A C 1
ATOM 1083 O O . LYS A 1 143 ? -6.271 -5.675 16.374 1.00 97.62 143 LYS A O 1
ATOM 1088 N N . ILE A 1 144 ? -4.721 -7.022 15.430 1.00 97.94 144 ILE A N 1
ATOM 1089 C CA . ILE A 1 144 ? -5.379 -8.282 15.795 1.00 97.94 144 ILE A CA 1
ATOM 1090 C C . ILE A 1 144 ? -5.516 -8.395 17.317 1.00 97.94 144 ILE A C 1
ATOM 1092 O O . ILE A 1 144 ? -6.615 -8.637 17.818 1.00 97.94 144 ILE A O 1
ATOM 1096 N N . PHE A 1 145 ? -4.436 -8.147 18.063 1.00 97.88 145 PHE A N 1
ATOM 1097 C CA . PHE A 1 145 ? -4.463 -8.201 19.526 1.00 97.88 145 PHE A CA 1
ATOM 1098 C C . PHE A 1 145 ? -5.422 -7.170 20.125 1.00 97.88 145 PHE A C 1
ATOM 1100 O O . PHE A 1 145 ? -6.182 -7.502 21.030 1.00 97.88 145 PHE A O 1
ATOM 1107 N N . ASN A 1 146 ? -5.472 -5.952 19.584 1.00 96.81 146 ASN A N 1
ATOM 1108 C CA . ASN A 1 146 ? -6.419 -4.938 20.045 1.00 96.81 146 ASN A CA 1
ATOM 1109 C C . ASN A 1 146 ? -7.884 -5.341 19.810 1.00 96.81 146 ASN A C 1
ATOM 1111 O O . ASN A 1 146 ? -8.728 -5.095 20.677 1.00 96.81 146 ASN A O 1
ATOM 1115 N N . TRP A 1 147 ? -8.212 -6.000 18.693 1.00 97.25 147 TRP A N 1
ATOM 1116 C CA . TRP A 1 147 ? -9.557 -6.554 18.490 1.00 97.25 147 TRP A CA 1
ATOM 1117 C C . TRP A 1 147 ? -9.879 -7.667 19.488 1.00 97.25 147 TRP A C 1
ATOM 1119 O O . TRP A 1 147 ? -10.945 -7.625 20.102 1.00 97.25 147 TRP A O 1
ATOM 1129 N N . ILE A 1 148 ? -8.951 -8.600 19.720 1.00 97.06 148 ILE A N 1
ATOM 1130 C CA . ILE A 1 148 ? -9.119 -9.677 20.709 1.00 97.06 148 ILE A CA 1
ATOM 1131 C C . ILE A 1 148 ? -9.351 -9.095 22.110 1.00 97.06 148 ILE A C 1
ATOM 1133 O O . ILE A 1 148 ? -10.337 -9.437 22.760 1.00 97.06 148 ILE A O 1
ATOM 1137 N N . CYS A 1 149 ? -8.511 -8.152 22.549 1.00 95.44 149 CYS A N 1
ATOM 1138 C CA . CYS A 1 149 ? -8.665 -7.464 23.833 1.00 95.44 149 CYS A CA 1
ATOM 1139 C C . CYS A 1 149 ? -10.010 -6.735 23.941 1.00 95.44 149 CYS A C 1
ATOM 1141 O O . CYS A 1 149 ? -10.627 -6.725 25.008 1.00 95.44 149 CYS A O 1
ATOM 1143 N N . THR A 1 150 ? -10.494 -6.151 22.838 1.00 94.25 150 THR A N 1
ATOM 1144 C CA . THR A 1 150 ? -11.814 -5.509 22.807 1.00 94.25 150 THR A CA 1
ATOM 1145 C C . THR A 1 150 ? -12.904 -6.522 23.133 1.00 94.25 150 THR A C 1
ATOM 1147 O O . THR A 1 150 ? -13.692 -6.264 24.036 1.00 94.25 150 THR A O 1
ATOM 1150 N N . VAL A 1 151 ? -12.911 -7.683 22.475 1.00 94.12 151 VAL A N 1
ATOM 1151 C CA . VAL A 1 151 ? -13.924 -8.727 22.691 1.00 94.12 151 VAL A CA 1
ATOM 1152 C C . VAL A 1 151 ? -13.802 -9.365 24.079 1.00 94.12 151 VAL A C 1
ATOM 1154 O O . VAL A 1 151 ? -14.804 -9.515 24.770 1.00 94.12 151 VAL A O 1
ATOM 1157 N N . MET A 1 152 ? -12.589 -9.704 24.525 1.00 91.94 152 MET A N 1
ATOM 1158 C CA . MET A 1 152 ? -12.368 -10.385 25.810 1.00 91.94 152 MET A CA 1
ATOM 1159 C C . MET A 1 152 ? -12.771 -9.538 27.017 1.00 91.94 152 MET A C 1
ATOM 1161 O O . MET A 1 152 ? -13.258 -10.068 28.009 1.00 91.94 152 MET A O 1
ATOM 1165 N N . ALA A 1 153 ? -12.583 -8.220 26.941 1.00 77.62 153 ALA A N 1
ATOM 1166 C CA . ALA A 1 153 ? -12.955 -7.317 28.022 1.00 77.62 153 ALA A CA 1
ATOM 1167 C C . ALA A 1 153 ? -14.450 -6.929 27.997 1.00 77.62 153 ALA A C 1
ATOM 1169 O O . ALA A 1 153 ? -14.834 -5.955 28.648 1.00 77.62 153 ALA A O 1
ATOM 1170 N N . SER A 1 154 ? -15.274 -7.514 27.118 1.00 71.50 154 SER A N 1
ATOM 1171 C CA . SER A 1 154 ? -16.700 -7.174 27.011 1.00 71.50 154 SER A CA 1
ATOM 1172 C C . SER A 1 154 ? -17.480 -7.910 28.102 1.00 71.50 154 SER A C 1
ATOM 1174 O O . SER A 1 154 ? -17.361 -9.134 28.183 1.00 71.50 154 SER A O 1
ATOM 1176 N N . PRO A 1 155 ? -18.272 -7.214 28.940 1.00 61.41 155 PRO A N 1
ATOM 1177 C CA . PRO A 1 155 ? -19.257 -7.896 29.766 1.00 61.41 155 PRO A CA 1
ATOM 1178 C C . PRO A 1 155 ? -20.247 -8.570 28.812 1.00 61.41 155 PRO A C 1
ATOM 1180 O O . PRO A 1 155 ? -20.729 -7.917 27.886 1.00 61.41 155 PRO A O 1
ATOM 1183 N N . ARG A 1 156 ? -20.465 -9.876 28.980 1.00 58.38 156 ARG A N 1
ATOM 1184 C CA . ARG A 1 156 ? -21.526 -10.586 28.255 1.00 58.38 156 ARG A CA 1
ATOM 1185 C C . ARG A 1 156 ? -22.888 -10.002 28.601 1.00 58.38 156 ARG A C 1
ATOM 1187 O O . ARG A 1 156 ? -23.073 -9.665 29.793 1.00 58.38 156 ARG A O 1
#